Protein AF-F7RSF2-F1 (afdb_monomer_lite)

Radius of gyration: 16.85 Å; chains: 1; bounding box: 46×24×52 Å

pLDDT: mean 91.64, std 10.74, range [46.22, 98.56]

Foldseek 3Di:
DDDADAADDDDPVRVVVLVVVCVVVVAPDWDWDWDQDPVGIDTDDTGNDDDCPRVCVRHVDDPPVVVVVVVVVVVVVVVVPDPPPD

Structure (mmCIF, N/CA/C/O backbone):
data_AF-F7RSF2-F1
#
_entry.id   AF-F7RSF2-F1
#
loop_
_atom_site.group_PDB
_atom_site.id
_atom_site.type_symbol
_atom_site.label_atom_id
_atom_site.label_alt_id
_atom_site.label_comp_id
_atom_site.label_asym_id
_atom_site.lab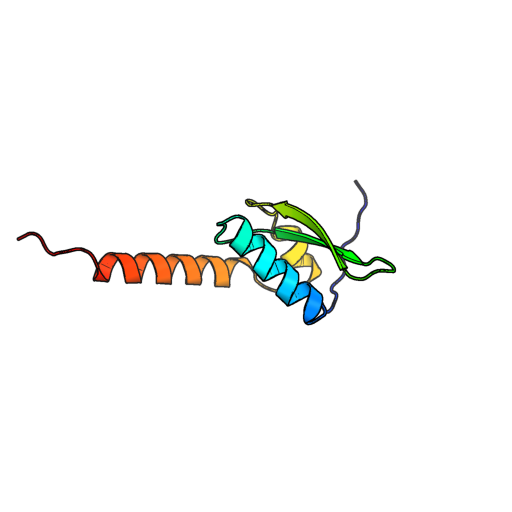el_entity_id
_atom_site.label_seq_id
_atom_site.pdbx_PDB_ins_code
_atom_site.Cartn_x
_atom_site.Cartn_y
_atom_site.Cartn_z
_atom_site.occupancy
_atom_site.B_iso_or_equiv
_atom_site.auth_seq_id
_atom_site.auth_comp_id
_atom_site.auth_asym_id
_atom_site.auth_atom_id
_atom_site.pdbx_PDB_model_num
ATOM 1 N N . MET A 1 1 ? 20.490 -8.584 0.439 1.00 46.22 1 MET A N 1
ATOM 2 C CA . MET A 1 1 ? 19.395 -8.276 -0.511 1.00 46.22 1 MET A CA 1
ATOM 3 C C . MET A 1 1 ? 19.840 -7.133 -1.416 1.00 46.22 1 MET A C 1
ATOM 5 O O . MET A 1 1 ? 20.699 -6.378 -0.986 1.00 46.22 1 MET A O 1
ATOM 9 N N . GLY A 1 2 ? 19.327 -7.049 -2.650 1.00 82.06 2 GLY A N 1
ATOM 10 C CA . GLY A 1 2 ? 19.811 -6.120 -3.689 1.00 82.06 2 GLY A CA 1
ATOM 11 C C . GLY A 1 2 ? 18.736 -5.674 -4.688 1.00 82.06 2 GLY A C 1
ATOM 12 O O . GLY A 1 2 ? 19.047 -5.427 -5.846 1.00 82.06 2 GLY A O 1
ATOM 13 N N . GLY A 1 3 ? 17.469 -5.634 -4.268 1.00 86.19 3 GLY A N 1
ATOM 14 C CA . GLY A 1 3 ? 16.403 -5.046 -5.082 1.00 86.19 3 GLY A CA 1
ATOM 15 C C . GLY A 1 3 ? 16.488 -3.518 -5.070 1.00 86.19 3 GLY A C 1
ATOM 16 O O . GLY A 1 3 ? 16.778 -2.934 -4.027 1.00 86.19 3 GLY A O 1
ATOM 17 N N . CYS A 1 4 ? 16.216 -2.882 -6.210 1.00 89.31 4 CYS A N 1
ATOM 18 C CA . CYS A 1 4 ? 16.078 -1.431 -6.329 1.00 89.31 4 CYS A CA 1
ATOM 19 C C . CYS A 1 4 ? 14.621 -1.073 -6.626 1.00 89.31 4 CYS A C 1
ATOM 21 O O . CYS A 1 4 ? 13.984 -1.710 -7.464 1.00 89.31 4 CYS A O 1
ATOM 23 N N . GLY A 1 5 ? 14.107 -0.054 -5.940 1.00 91.94 5 GLY A N 1
ATOM 24 C CA . GLY A 1 5 ? 12.807 0.536 -6.235 1.00 91.94 5 GLY A CA 1
ATOM 25 C C . GLY A 1 5 ? 12.934 1.649 -7.271 1.00 91.94 5 GLY A C 1
ATO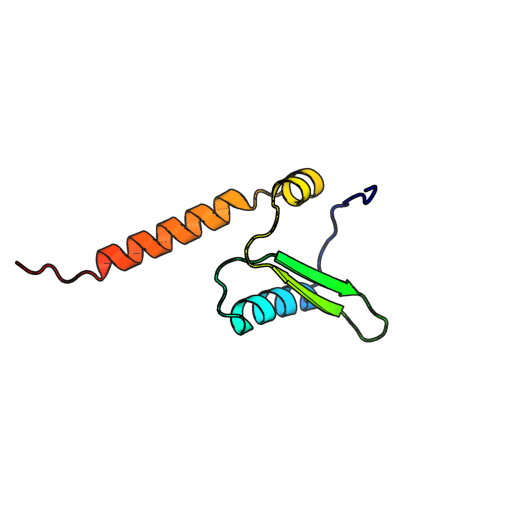M 26 O O . GLY A 1 5 ? 13.897 2.413 -7.255 1.00 91.94 5 GLY A O 1
ATOM 27 N N . GLU A 1 6 ? 11.932 1.776 -8.134 1.00 94.81 6 GLU A N 1
ATOM 28 C CA . GLU A 1 6 ? 11.762 2.938 -9.003 1.00 94.81 6 GLU A CA 1
ATOM 29 C C . GLU A 1 6 ? 10.316 3.440 -8.964 1.00 94.81 6 GLU A C 1
ATOM 31 O O . GLU A 1 6 ? 9.366 2.688 -8.719 1.00 94.81 6 GLU A O 1
ATOM 36 N N . LYS A 1 7 ? 10.133 4.739 -9.203 1.00 96.12 7 LYS A N 1
ATOM 37 C CA . LYS A 1 7 ? 8.804 5.342 -9.257 1.00 96.12 7 LYS A CA 1
ATOM 38 C C . LYS A 1 7 ? 8.115 4.962 -10.563 1.00 96.12 7 LYS A C 1
ATOM 40 O O . LYS A 1 7 ? 8.524 5.397 -11.635 1.00 96.12 7 LYS A O 1
ATOM 45 N N . ILE A 1 8 ? 6.999 4.248 -10.461 1.00 95.31 8 ILE A N 1
ATOM 46 C CA . ILE A 1 8 ? 6.150 3.917 -11.608 1.00 95.31 8 ILE A CA 1
ATOM 47 C C . ILE A 1 8 ? 4.783 4.596 -11.521 1.00 95.31 8 ILE A C 1
ATOM 49 O O . ILE A 1 8 ? 4.279 4.924 -10.446 1.00 95.31 8 ILE A O 1
ATOM 53 N N . LYS A 1 9 ? 4.134 4.755 -12.676 1.00 96.06 9 LYS A N 1
ATOM 54 C CA . LYS A 1 9 ? 2.709 5.083 -12.745 1.00 96.06 9 LYS A CA 1
ATOM 55 C C . LYS A 1 9 ? 1.903 3.787 -12.817 1.00 96.06 9 LYS A C 1
ATOM 57 O O . LYS A 1 9 ? 2.038 3.026 -13.774 1.00 96.06 9 LYS A O 1
ATOM 62 N N . ILE A 1 10 ? 1.056 3.552 -11.818 1.00 97.12 10 ILE A N 1
ATOM 63 C CA . ILE A 1 10 ? 0.116 2.424 -11.837 1.00 97.12 10 ILE A CA 1
ATOM 64 C C . ILE A 1 10 ? -1.058 2.704 -12.777 1.00 97.12 10 ILE A C 1
ATOM 66 O O . ILE A 1 10 ? -1.487 3.853 -12.948 1.00 97.12 10 ILE A O 1
ATOM 70 N N . THR A 1 11 ? -1.595 1.646 -13.370 1.00 98.19 11 THR A N 1
ATOM 71 C CA . THR A 1 11 ? -2.776 1.718 -14.232 1.00 98.19 11 THR A CA 1
ATOM 72 C C . THR A 1 11 ? -4.062 1.881 -13.406 1.00 98.19 11 THR A C 1
ATOM 74 O O . THR A 1 11 ? -4.086 1.590 -12.203 1.00 98.19 11 THR A O 1
ATOM 77 N N . PRO A 1 12 ? -5.171 2.336 -14.020 1.00 98.31 12 PRO A N 1
ATOM 78 C CA . PRO A 1 12 ? -6.474 2.349 -13.356 1.00 98.31 12 PRO A CA 1
ATOM 79 C C . PRO A 1 12 ? -6.937 0.958 -12.893 1.00 98.31 12 PRO A C 1
ATOM 81 O O . PRO A 1 12 ? -7.574 0.847 -11.845 1.00 98.31 12 PRO A O 1
ATOM 84 N N . GLU A 1 13 ? -6.597 -0.091 -13.646 1.00 97.94 13 GLU A N 1
ATOM 85 C CA . GLU A 1 13 ? -6.925 -1.481 -13.317 1.00 97.94 13 GLU A CA 1
ATOM 86 C C . GLU A 1 13 ? -6.189 -1.944 -12.056 1.00 97.94 13 GLU A C 1
ATOM 88 O O . GLU A 1 13 ? -6.832 -2.369 -11.098 1.00 97.94 13 GLU A O 1
ATOM 93 N N . GLU A 1 14 ? -4.868 -1.747 -11.997 1.00 98.56 14 GLU A N 1
ATOM 94 C CA . GLU A 1 14 ? -4.041 -2.069 -10.824 1.00 98.56 14 GLU A CA 1
ATOM 95 C C . GLU A 1 14 ? -4.535 -1.351 -9.568 1.00 98.56 14 GLU A C 1
ATOM 97 O O . GLU A 1 14 ? -4.669 -1.956 -8.505 1.00 98.56 14 GLU A O 1
ATOM 102 N N . ARG A 1 15 ? -4.886 -0.064 -9.696 1.00 98.31 15 ARG A N 1
ATOM 103 C CA . ARG A 1 15 ? -5.454 0.717 -8.592 1.00 98.31 15 ARG A CA 1
ATOM 104 C C . ARG A 1 15 ? -6.770 0.121 -8.097 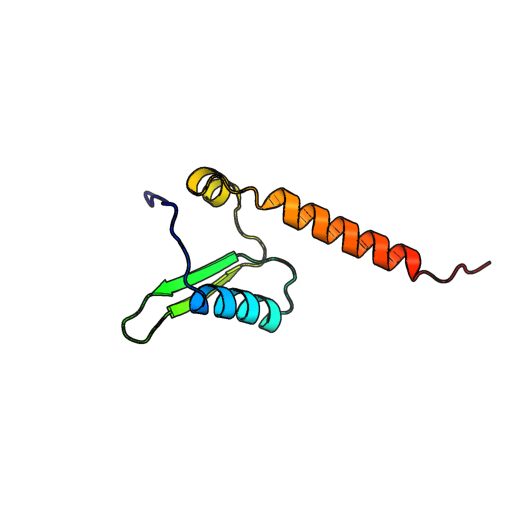1.00 98.31 15 ARG A C 1
ATOM 106 O O . ARG A 1 15 ? -6.961 -0.026 -6.891 1.00 98.31 15 ARG A O 1
ATOM 113 N N . LYS A 1 16 ? -7.691 -0.193 -9.014 1.00 98.31 16 LYS A N 1
ATOM 114 C CA . LYS A 1 16 ? -8.995 -0.778 -8.671 1.00 98.31 16 LYS A CA 1
ATOM 115 C C . LYS A 1 16 ? -8.816 -2.135 -7.990 1.00 98.31 16 LYS A C 1
ATOM 117 O O . LYS A 1 16 ? -9.491 -2.400 -6.997 1.00 98.31 16 LYS A O 1
ATOM 122 N N . MET A 1 17 ? -7.897 -2.954 -8.495 1.00 98.25 17 MET A N 1
ATOM 123 C CA . MET A 1 17 ? -7.567 -4.260 -7.928 1.00 98.25 17 MET A CA 1
ATOM 124 C C . MET A 1 17 ? -6.987 -4.154 -6.522 1.00 98.25 17 MET A C 1
ATOM 126 O O . MET A 1 17 ? -7.487 -4.831 -5.628 1.00 98.25 17 MET A O 1
ATOM 130 N N . ALA A 1 18 ? -6.010 -3.269 -6.298 1.00 98.25 18 ALA A N 1
ATOM 131 C CA . ALA A 1 18 ? -5.425 -3.061 -4.975 1.00 98.25 18 ALA A CA 1
ATOM 132 C C . ALA A 1 18 ? -6.494 -2.674 -3.943 1.00 98.25 18 ALA A C 1
ATOM 134 O O . ALA A 1 18 ? -6.620 -3.314 -2.903 1.00 98.25 18 ALA A O 1
ATOM 135 N N . VAL A 1 19 ? -7.341 -1.689 -4.262 1.00 98.12 19 VAL A N 1
ATOM 136 C CA . VAL A 1 19 ? -8.418 -1.250 -3.356 1.00 98.12 19 VAL A CA 1
ATOM 137 C C . VAL A 1 19 ? -9.429 -2.369 -3.088 1.00 98.12 19 VAL A C 1
ATOM 139 O O . VAL A 1 19 ? -9.893 -2.517 -1.957 1.00 98.12 19 VAL A O 1
ATOM 142 N N . ALA A 1 20 ? -9.789 -3.157 -4.105 1.00 98.25 20 ALA A N 1
ATOM 143 C CA . ALA A 1 20 ? -10.707 -4.282 -3.939 1.00 98.25 20 ALA A CA 1
ATOM 144 C C . ALA A 1 20 ? -10.117 -5.380 -3.041 1.00 98.25 20 ALA A C 1
ATOM 146 O O . ALA A 1 20 ? -10.833 -5.904 -2.192 1.00 98.25 20 ALA A O 1
ATOM 147 N N . ALA A 1 21 ? -8.822 -5.678 -3.181 1.00 98.44 21 ALA A N 1
ATOM 148 C CA . ALA A 1 21 ? -8.125 -6.672 -2.370 1.00 98.44 21 ALA A CA 1
ATOM 149 C C . ALA A 1 21 ? -8.128 -6.295 -0.883 1.00 98.44 21 ALA A C 1
ATOM 151 O O . ALA A 1 21 ? -8.548 -7.085 -0.043 1.00 98.44 21 ALA A O 1
ATOM 152 N N . VAL A 1 22 ? -7.751 -5.052 -0.565 1.00 98.12 22 VAL A N 1
ATOM 153 C CA . VAL A 1 22 ? -7.739 -4.543 0.817 1.00 98.12 22 VAL A CA 1
ATOM 154 C C . VAL A 1 22 ? -9.134 -4.609 1.447 1.00 98.12 22 VAL A C 1
ATOM 156 O O . VAL A 1 22 ? -9.282 -5.080 2.575 1.00 98.12 22 VAL A O 1
ATOM 159 N N . LYS A 1 23 ? -10.174 -4.226 0.692 1.00 97.44 23 LYS A N 1
ATOM 160 C CA . LYS A 1 23 ? -11.573 -4.327 1.140 1.00 97.44 23 LYS A CA 1
ATOM 161 C C . LYS A 1 23 ? -12.020 -5.770 1.361 1.00 97.44 23 LYS A C 1
ATOM 163 O O . LYS A 1 23 ? -12.680 -6.040 2.359 1.00 97.44 23 LYS A O 1
ATOM 168 N N . ALA A 1 24 ? -11.673 -6.683 0.454 1.00 97.94 24 ALA A N 1
ATOM 169 C CA . ALA A 1 24 ? -12.019 -8.099 0.571 1.00 97.94 24 ALA A CA 1
ATOM 170 C C . ALA A 1 24 ? -11.388 -8.749 1.813 1.00 97.94 24 ALA A C 1
ATOM 172 O O . ALA A 1 24 ? -11.996 -9.627 2.417 1.00 97.94 24 ALA A O 1
ATOM 173 N N . MET A 1 25 ? -10.212 -8.268 2.228 1.00 97.25 25 MET A N 1
ATOM 174 C CA . MET A 1 25 ? -9.525 -8.707 3.447 1.00 97.25 25 MET A CA 1
ATOM 175 C C . MET A 1 25 ? -10.036 -8.025 4.728 1.00 97.25 25 MET A C 1
ATOM 177 O O . MET A 1 25 ? -9.550 -8.330 5.813 1.00 97.25 25 MET A O 1
ATOM 181 N N . GLY A 1 26 ? -10.988 -7.088 4.633 1.00 96.56 26 GLY A N 1
ATOM 182 C CA . GLY A 1 26 ? -11.482 -6.330 5.788 1.00 96.56 26 GLY A CA 1
ATOM 183 C C . GLY A 1 26 ? -10.435 -5.400 6.413 1.00 96.56 26 GLY A C 1
ATOM 184 O O . GLY A 1 26 ? -10.571 -5.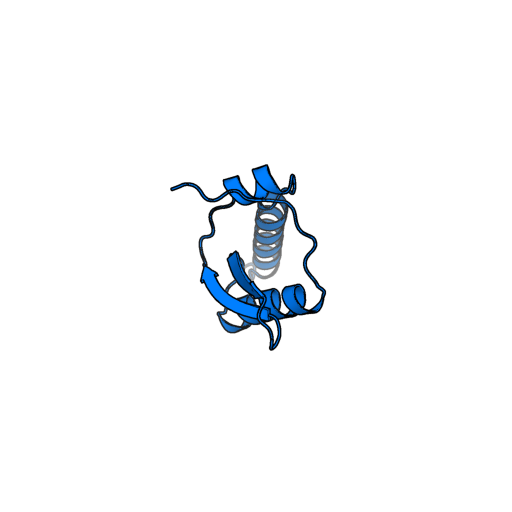009 7.572 1.00 96.56 26 GLY A O 1
ATOM 185 N N . LEU A 1 27 ? -9.386 -5.052 5.664 1.00 95.94 27 LEU A N 1
ATOM 186 C CA . LEU A 1 27 ? -8.308 -4.188 6.130 1.00 95.94 27 LEU A CA 1
ATOM 187 C C . LEU A 1 27 ? -8.629 -2.721 5.836 1.00 95.94 27 LEU A C 1
ATOM 189 O O . LEU A 1 27 ? -9.310 -2.381 4.869 1.00 95.94 27 LEU A O 1
ATOM 193 N N . VAL A 1 28 ? -8.112 -1.838 6.687 1.00 92.00 28 VAL A N 1
ATOM 194 C CA . VAL A 1 28 ? -8.240 -0.382 6.523 1.00 92.00 28 VAL A CA 1
ATOM 195 C C . VAL A 1 28 ? -7.040 0.189 5.765 1.00 92.00 28 VAL A C 1
ATOM 197 O O . VAL A 1 28 ? -7.197 1.071 4.926 1.00 92.00 28 VAL A O 1
ATOM 200 N N . VAL A 1 29 ? -5.848 -0.343 6.044 1.00 93.81 29 VAL A N 1
ATOM 201 C CA . VAL A 1 29 ? -4.575 0.010 5.410 1.00 93.81 29 VAL A CA 1
ATOM 202 C C . VAL A 1 29 ? -3.809 -1.284 5.154 1.00 93.81 29 VAL A C 1
ATOM 204 O O . VAL A 1 29 ? -3.793 -2.162 6.016 1.00 93.81 29 VAL A O 1
ATOM 207 N N . ALA A 1 30 ? -3.208 -1.409 3.972 1.00 96.94 30 ALA A N 1
ATOM 208 C CA . ALA A 1 30 ? -2.355 -2.534 3.608 1.00 96.94 30 ALA A CA 1
ATOM 209 C C . ALA A 1 30 ? -1.450 -2.170 2.420 1.00 96.94 30 ALA A C 1
ATOM 211 O O . ALA A 1 30 ? -1.802 -1.308 1.611 1.00 96.94 30 ALA A O 1
ATOM 212 N N . GLY A 1 31 ? -0.318 -2.860 2.296 1.00 96.88 31 GLY A N 1
ATOM 213 C CA . GLY A 1 31 ? 0.455 -2.934 1.056 1.00 96.88 31 GLY A CA 1
ATOM 214 C C . GLY A 1 31 ? -0.110 -4.032 0.159 1.00 96.88 31 GLY A C 1
ATOM 215 O O . GLY A 1 31 ? -0.561 -5.060 0.663 1.00 96.88 31 GLY A O 1
ATOM 216 N N . VAL A 1 32 ? -0.118 -3.812 -1.155 1.00 98.06 32 VAL A N 1
ATOM 217 C CA . VAL A 1 32 ? -0.574 -4.814 -2.127 1.00 98.06 32 VAL A CA 1
ATOM 218 C C . VAL A 1 32 ? 0.487 -4.997 -3.191 1.00 98.06 32 VAL A C 1
ATOM 220 O O . VAL A 1 32 ? 0.787 -4.061 -3.935 1.00 98.06 32 VAL A O 1
ATOM 223 N N . ASP A 1 33 ? 0.975 -6.223 -3.302 1.00 97.38 33 ASP A N 1
ATOM 224 C CA . ASP A 1 33 ? 1.976 -6.580 -4.293 1.00 97.38 33 ASP A CA 1
ATOM 225 C C . ASP A 1 33 ? 1.285 -7.065 -5.560 1.00 97.38 33 ASP A C 1
ATOM 227 O O . ASP A 1 33 ? 0.441 -7.967 -5.533 1.00 97.38 33 ASP A O 1
ATOM 231 N N . ILE A 1 34 ? 1.637 -6.445 -6.686 1.00 98.12 34 ILE A N 1
ATOM 232 C CA . ILE A 1 34 ? 1.050 -6.738 -7.991 1.00 98.12 34 ILE A CA 1
ATOM 233 C C . ILE A 1 34 ? 2.144 -7.175 -8.957 1.00 98.12 34 ILE A C 1
ATOM 235 O O . ILE A 1 34 ? 3.127 -6.468 -9.171 1.00 98.12 34 ILE A O 1
ATOM 239 N N . LEU A 1 35 ? 1.916 -8.311 -9.610 1.00 97.56 35 LEU A N 1
ATOM 240 C CA . LEU A 1 35 ? 2.717 -8.794 -10.723 1.00 97.56 35 LEU A CA 1
ATOM 241 C C . LEU A 1 35 ? 1.993 -8.544 -12.044 1.00 97.56 35 LEU A C 1
ATOM 243 O O . LEU A 1 35 ? 0.887 -9.037 -12.267 1.00 97.56 35 LEU A O 1
ATOM 247 N N . ARG A 1 36 ? 2.638 -7.828 -12.964 1.00 97.25 36 ARG A N 1
ATOM 248 C CA . ARG A 1 36 ? 2.161 -7.706 -14.347 1.00 97.25 36 ARG A CA 1
ATOM 249 C C . ARG A 1 36 ? 2.462 -8.999 -15.100 1.00 97.25 36 ARG A C 1
ATOM 251 O O . ARG A 1 36 ? 3.615 -9.407 -15.187 1.00 97.25 36 ARG A O 1
ATOM 258 N N . SER A 1 37 ? 1.432 -9.634 -15.653 1.00 96.81 37 SER A N 1
ATOM 259 C CA . SER A 1 37 ? 1.563 -10.863 -16.443 1.00 96.81 37 SER A CA 1
ATOM 260 C C . SER A 1 37 ? 0.951 -10.703 -17.838 1.00 96.81 37 SER A C 1
ATOM 262 O O . SER A 1 37 ? 0.202 -9.762 -18.092 1.00 96.81 37 SER A O 1
ATOM 264 N N . HIS A 1 38 ? 1.207 -11.662 -18.734 1.00 96.25 38 HIS A N 1
ATOM 265 C CA . HIS A 1 38 ? 0.633 -11.692 -20.089 1.00 96.25 38 HIS A CA 1
ATOM 266 C C . HIS A 1 38 ? -0.902 -11.696 -20.115 1.00 96.25 38 HIS A C 1
ATOM 268 O O . HIS A 1 38 ? -1.504 -11.285 -21.101 1.00 96.25 38 HIS A O 1
ATOM 274 N N . ARG A 1 39 ? -1.540 -12.161 -19.037 1.00 95.88 39 ARG A N 1
ATOM 275 C CA . ARG A 1 39 ? -3.002 -12.221 -18.900 1.00 95.88 39 ARG A CA 1
ATOM 276 C C . ARG A 1 39 ? -3.579 -11.077 -18.059 1.00 95.88 39 ARG A C 1
ATOM 278 O O . ARG A 1 39 ? -4.714 -11.179 -17.610 1.00 95.88 39 ARG A O 1
ATOM 285 N N . GLY A 1 40 ? -2.788 -10.033 -17.813 1.00 96.44 40 GLY A N 1
ATOM 286 C CA . GLY A 1 40 ? -3.151 -8.900 -16.966 1.00 96.44 40 GLY A CA 1
ATOM 287 C C . GLY A 1 40 ? -2.455 -8.900 -15.597 1.00 96.44 40 GLY A C 1
ATOM 288 O O . GLY A 1 40 ? -1.665 -9.805 -15.291 1.00 96.44 40 GLY A O 1
ATOM 289 N N . PRO A 1 41 ? -2.692 -7.859 -14.782 1.00 98.00 41 PRO A N 1
ATOM 290 C CA . PRO A 1 41 ? -2.155 -7.750 -13.426 1.00 98.00 41 PRO A CA 1
ATOM 291 C C . PRO A 1 41 ? -2.684 -8.861 -12.509 1.00 98.00 41 PRO A C 1
ATOM 293 O O . PRO A 1 41 ? -3.839 -9.268 -12.597 1.00 98.00 41 PRO A O 1
ATOM 296 N N . LEU A 1 42 ? -1.832 -9.349 -11.609 1.00 98.00 42 LEU A N 1
ATOM 297 C CA . LEU A 1 42 ? -2.135 -10.395 -10.632 1.00 98.00 42 LEU A CA 1
ATOM 298 C C . LEU A 1 42 ? -1.720 -9.917 -9.241 1.00 98.00 42 LEU A C 1
ATOM 300 O O . LEU A 1 42 ? -0.619 -9.400 -9.082 1.00 98.00 42 LEU A O 1
ATOM 304 N N . ILE A 1 43 ? -2.573 -10.109 -8.237 1.00 98.00 43 ILE A N 1
ATOM 305 C CA . ILE A 1 43 ? -2.214 -9.841 -6.837 1.00 98.00 43 ILE A CA 1
ATOM 306 C C . ILE A 1 43 ? -1.385 -11.015 -6.315 1.00 98.00 43 ILE A C 1
ATOM 308 O O . ILE A 1 43 ? -1.781 -12.168 -6.488 1.00 98.00 43 ILE A O 1
ATOM 312 N N . LEU A 1 44 ? -0.250 -10.711 -5.689 1.00 97.62 44 LEU A N 1
ATOM 313 C CA . LEU A 1 44 ? 0.634 -11.691 -5.060 1.00 97.62 44 LEU A CA 1
ATOM 314 C C . LEU A 1 44 ? 0.427 -11.750 -3.547 1.00 97.62 44 LEU A C 1
ATOM 316 O O . LEU A 1 44 ? 0.259 -12.831 -2.989 1.00 97.62 44 LEU A O 1
ATOM 320 N N . GLU A 1 45 ? 0.414 -10.587 -2.901 1.00 97.44 45 GLU A N 1
ATOM 321 C CA . GLU A 1 45 ? 0.338 -10.452 -1.448 1.00 97.44 45 GLU A CA 1
ATOM 322 C C . GLU A 1 45 ? -0.538 -9.254 -1.067 1.00 97.44 45 GLU A C 1
ATOM 324 O O . GLU A 1 45 ? -0.597 -8.246 -1.777 1.00 97.44 45 GLU A O 1
ATOM 329 N N . VAL A 1 46 ? -1.213 -9.372 0.079 1.00 98.00 46 VAL A N 1
ATOM 330 C CA . VAL A 1 46 ? -1.832 -8.251 0.789 1.00 98.00 46 VAL A CA 1
ATOM 331 C C . VAL A 1 46 ? -1.261 -8.227 2.204 1.00 98.00 46 VAL A C 1
ATOM 333 O O . VAL A 1 46 ? -1.572 -9.099 3.014 1.00 98.00 46 VAL A O 1
ATOM 336 N N . ASN A 1 47 ? -0.437 -7.226 2.500 1.00 97.00 47 ASN A N 1
ATOM 337 C CA . ASN A 1 47 ? 0.279 -7.108 3.764 1.00 97.00 47 ASN A CA 1
ATOM 338 C C . ASN A 1 47 ? -0.375 -6.050 4.662 1.00 97.00 47 ASN A C 1
ATOM 340 O O . ASN A 1 47 ? -0.403 -4.871 4.314 1.00 97.00 47 ASN A O 1
ATOM 344 N N . SER A 1 48 ? -0.878 -6.447 5.834 1.00 95.25 48 SER A N 1
ATOM 345 C CA . SER A 1 48 ? -1.534 -5.540 6.791 1.00 95.25 48 SER A CA 1
ATOM 346 C C . SER A 1 48 ? -0.581 -4.586 7.522 1.00 95.25 48 SER A C 1
ATOM 348 O O . SER A 1 48 ? -1.043 -3.641 8.156 1.00 95.25 48 SER A O 1
ATOM 350 N N . ALA A 1 49 ? 0.729 -4.832 7.468 1.00 92.75 49 ALA A N 1
ATOM 351 C CA . ALA A 1 49 ? 1.763 -4.023 8.109 1.00 92.75 49 ALA A CA 1
ATOM 352 C C . ALA A 1 49 ? 2.924 -3.759 7.128 1.00 92.75 49 ALA A C 1
ATOM 354 O O . ALA A 1 49 ? 4.033 -4.263 7.325 1.00 92.75 49 ALA A O 1
ATOM 355 N N . PRO A 1 50 ? 2.681 -3.002 6.041 1.00 93.31 50 PRO A N 1
ATOM 356 C CA . PRO A 1 50 ? 3.696 -2.760 5.027 1.00 93.31 50 PRO A CA 1
ATOM 357 C C . PRO A 1 50 ? 4.809 -1.847 5.556 1.00 93.31 50 PRO A C 1
ATOM 359 O O . PRO A 1 50 ? 4.556 -0.888 6.288 1.00 93.31 50 PRO A O 1
ATOM 362 N N . GLY A 1 51 ? 6.043 -2.100 5.121 1.00 91.50 51 GLY A N 1
ATOM 363 C CA . GLY A 1 51 ? 7.128 -1.134 5.275 1.00 91.50 51 GLY A CA 1
ATOM 364 C C . GLY A 1 51 ? 6.896 0.074 4.364 1.00 91.50 51 GLY A C 1
ATOM 365 O O . GLY A 1 51 ? 6.679 -0.090 3.166 1.00 91.50 51 GLY A O 1
ATOM 366 N N . ILE A 1 52 ? 6.942 1.284 4.924 1.00 92.06 52 ILE A N 1
ATOM 367 C CA . ILE A 1 52 ? 6.646 2.529 4.190 1.00 92.06 52 ILE A CA 1
ATOM 368 C C . ILE A 1 52 ? 7.898 3.301 3.764 1.00 92.06 52 ILE A C 1
ATOM 370 O O . ILE A 1 52 ? 7.885 3.927 2.709 1.00 92.06 52 ILE A O 1
ATOM 374 N N . GLU A 1 53 ? 8.999 3.193 4.513 1.00 92.62 53 GLU A N 1
ATOM 375 C CA . GLU A 1 53 ? 10.225 3.972 4.290 1.00 92.62 53 GLU A CA 1
ATOM 376 C C . GLU A 1 53 ? 10.747 3.844 2.851 1.00 92.62 53 GLU A C 1
ATOM 378 O O . GLU A 1 53 ? 10.971 4.845 2.172 1.00 92.62 53 GLU A O 1
ATOM 383 N N . GLY A 1 54 ? 10.873 2.613 2.347 1.00 92.38 54 GLY A N 1
ATOM 384 C CA . GLY A 1 54 ? 11.366 2.371 0.990 1.00 92.38 54 GLY A CA 1
ATOM 385 C C . GLY A 1 54 ? 10.446 2.935 -0.098 1.00 92.38 54 GLY A C 1
ATOM 386 O O . GLY A 1 54 ? 10.930 3.441 -1.111 1.00 92.38 54 GLY A O 1
ATOM 387 N N . ILE A 1 55 ? 9.125 2.894 0.109 1.00 92.81 55 ILE A N 1
ATOM 388 C CA . ILE A 1 55 ? 8.141 3.443 -0.837 1.00 92.81 55 ILE A CA 1
ATOM 389 C C . ILE A 1 55 ? 8.209 4.969 -0.840 1.00 92.81 55 ILE A C 1
ATOM 391 O O . ILE A 1 55 ? 8.241 5.571 -1.916 1.00 92.81 55 ILE A O 1
ATOM 395 N N . GLU A 1 56 ? 8.259 5.601 0.333 1.00 95.31 56 GLU A N 1
ATOM 396 C CA . GLU A 1 56 ? 8.338 7.059 0.448 1.00 95.31 56 GLU A CA 1
ATOM 397 C C . GLU A 1 56 ? 9.647 7.583 -0.162 1.00 95.31 56 GLU A C 1
ATOM 399 O O . GLU A 1 56 ? 9.607 8.489 -0.994 1.00 95.31 56 GLU A O 1
ATOM 404 N N . GLN A 1 57 ? 10.789 6.951 0.140 1.00 94.62 57 GLN A N 1
ATOM 405 C CA . GLN A 1 57 ? 12.091 7.306 -0.445 1.00 94.62 57 GLN A CA 1
ATOM 406 C C . GLN A 1 57 ? 12.109 7.146 -1.972 1.00 94.62 57 GLN A C 1
ATOM 408 O O . GLN A 1 57 ? 12.596 8.022 -2.684 1.00 94.62 57 GLN A O 1
ATOM 413 N N . THR A 1 58 ? 11.553 6.048 -2.490 1.00 96.00 58 THR A N 1
ATOM 414 C CA . THR A 1 58 ? 11.560 5.757 -3.934 1.00 96.00 58 THR A CA 1
ATOM 415 C C . THR A 1 58 ? 10.610 6.666 -4.716 1.00 96.00 58 THR A C 1
ATOM 417 O O . THR A 1 58 ? 10.905 7.082 -5.837 1.00 96.00 58 THR A O 1
ATOM 420 N N . THR A 1 59 ? 9.429 6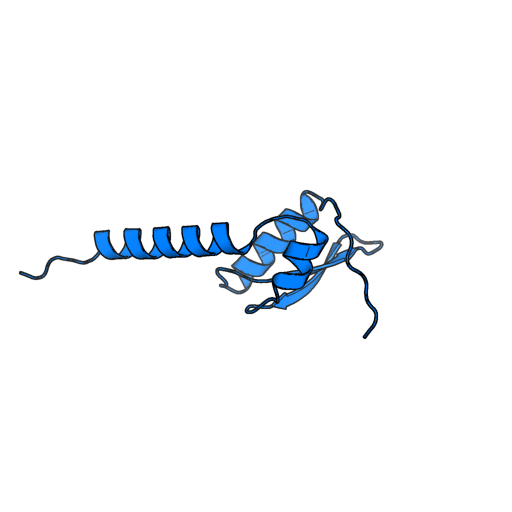.951 -4.166 1.00 95.69 59 THR A N 1
ATOM 421 C CA . THR A 1 59 ? 8.361 7.655 -4.896 1.00 95.69 59 THR A CA 1
ATOM 422 C C . THR A 1 59 ? 8.318 9.157 -4.620 1.00 95.69 59 THR A C 1
ATOM 424 O O . THR A 1 59 ? 7.759 9.906 -5.436 1.00 95.69 59 THR A O 1
ATOM 427 N N . GLY A 1 60 ? 8.886 9.597 -3.493 1.00 95.25 60 GLY A N 1
ATOM 428 C CA . GLY A 1 60 ? 8.753 10.953 -2.961 1.00 95.25 60 GLY A CA 1
ATOM 429 C C . GLY A 1 60 ? 7.324 11.299 -2.535 1.00 95.25 60 GLY A C 1
ATOM 430 O O . GLY A 1 60 ? 6.957 12.470 -2.545 1.00 95.25 60 GLY A O 1
ATOM 431 N N . ILE A 1 61 ? 6.484 10.296 -2.264 1.00 94.00 61 ILE A N 1
ATOM 432 C CA . ILE A 1 61 ? 5.083 10.471 -1.864 1.00 94.00 61 ILE A CA 1
ATOM 433 C C . ILE A 1 61 ? 4.965 10.119 -0.386 1.00 94.00 61 ILE A C 1
ATOM 435 O O . ILE A 1 61 ? 5.303 9.004 -0.008 1.00 94.00 61 ILE A O 1
ATOM 439 N N . SER A 1 62 ? 4.440 11.048 0.413 1.00 94.00 62 SER A N 1
ATOM 440 C CA . SER A 1 62 ? 4.065 10.810 1.809 1.00 94.00 62 SER A CA 1
ATOM 441 C C . SER A 1 62 ? 2.864 9.862 1.877 1.00 94.00 62 SER A C 1
ATOM 443 O O . SER A 1 62 ? 1.796 10.146 1.325 1.00 94.00 62 SER A O 1
ATOM 445 N N . VAL A 1 63 ? 3.048 8.712 2.523 1.00 92.31 63 VAL A N 1
ATOM 446 C CA . VAL A 1 63 ? 2.003 7.705 2.768 1.00 92.31 63 VAL A CA 1
ATOM 447 C C . VAL A 1 63 ? 1.492 7.816 4.204 1.00 92.31 63 VAL A C 1
ATOM 449 O O . VAL A 1 63 ? 0.313 7.573 4.466 1.00 92.31 63 VAL A O 1
ATOM 452 N N . THR A 1 64 ? 2.364 8.228 5.125 1.00 91.69 64 THR A N 1
ATOM 453 C CA . THR A 1 64 ? 2.058 8.339 6.555 1.00 91.69 64 THR A CA 1
ATOM 454 C C . THR A 1 64 ? 0.967 9.369 6.847 1.00 91.69 64 THR A C 1
ATOM 456 O O . THR A 1 64 ? 0.024 9.071 7.580 1.00 91.69 64 THR A O 1
ATOM 459 N N . GLU A 1 65 ? 1.056 10.562 6.254 1.00 92.62 65 GLU A N 1
ATOM 460 C CA . GLU A 1 65 ? 0.114 11.663 6.506 1.00 92.62 65 GLU A CA 1
ATOM 461 C C . GLU A 1 65 ? -1.344 11.272 6.190 1.00 92.62 65 GLU A C 1
ATOM 463 O O . GLU A 1 65 ? -2.175 11.346 7.100 1.00 92.62 65 GLU A O 1
ATOM 468 N N . PRO A 1 66 ? -1.685 10.748 4.989 1.00 93.81 66 PRO A N 1
ATOM 469 C CA . PR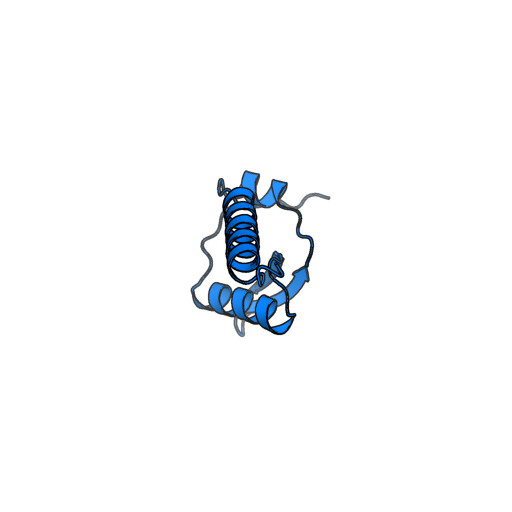O A 1 66 ? -3.046 10.289 4.705 1.00 93.81 66 PRO A CA 1
ATOM 470 C C . PRO A 1 66 ? -3.572 9.218 5.668 1.00 93.81 66 PRO A C 1
ATOM 472 O O . PRO A 1 66 ? -4.768 9.191 5.963 1.00 93.81 66 PRO A O 1
ATOM 475 N N . ILE A 1 67 ? -2.704 8.317 6.145 1.00 93.00 67 ILE A N 1
ATOM 476 C CA . ILE A 1 67 ? -3.089 7.264 7.094 1.00 93.00 67 ILE A CA 1
ATOM 477 C C . ILE A 1 67 ? -3.454 7.882 8.446 1.00 93.00 67 ILE A C 1
ATOM 479 O O . ILE A 1 67 ? -4.500 7.548 9.008 1.00 93.00 67 ILE A O 1
ATOM 483 N N . VAL A 1 68 ? -2.621 8.793 8.956 1.00 93.62 68 VAL A N 1
ATOM 484 C CA . VAL A 1 68 ? -2.877 9.491 10.222 1.00 93.62 68 VAL A CA 1
ATOM 485 C C . VAL A 1 68 ? -4.160 10.311 10.126 1.00 93.62 68 VAL A C 1
ATOM 487 O O . VAL A 1 68 ? -5.049 10.127 10.956 1.00 93.62 68 VAL A O 1
ATOM 490 N N . GLU A 1 69 ? -4.326 11.116 9.073 1.00 95.25 69 GLU A N 1
ATOM 491 C CA . GLU A 1 69 ? -5.553 11.893 8.855 1.00 95.25 69 GLU A CA 1
ATOM 492 C C . GLU A 1 69 ? -6.805 11.007 8.810 1.00 95.25 69 GLU A C 1
ATOM 494 O O . GLU A 1 69 ? -7.873 11.372 9.312 1.00 95.25 69 GLU A O 1
ATOM 499 N N . TYR A 1 70 ? -6.701 9.836 8.177 1.00 92.81 70 TYR A N 1
ATOM 500 C CA . TYR A 1 70 ? -7.801 8.883 8.121 1.00 92.81 70 TYR A CA 1
ATOM 501 C C . TYR A 1 70 ? -8.159 8.368 9.521 1.00 92.81 70 TYR A C 1
ATOM 503 O O . TYR A 1 70 ? -9.337 8.329 9.886 1.00 92.81 70 TYR A O 1
ATOM 511 N N . ILE A 1 71 ? -7.157 8.016 10.331 1.00 92.50 71 ILE A N 1
ATOM 512 C CA . ILE A 1 71 ? -7.356 7.570 11.716 1.00 92.50 71 ILE A CA 1
ATOM 513 C C . ILE A 1 71 ? -7.986 8.686 12.559 1.00 92.50 71 ILE A C 1
ATOM 515 O O . ILE A 1 71 ? -8.947 8.428 13.286 1.00 92.50 71 ILE A O 1
ATOM 519 N N . GLU A 1 72 ? -7.512 9.925 12.435 1.00 94.94 72 GLU A N 1
ATOM 520 C CA . GLU A 1 72 ? -8.072 11.083 13.141 1.00 94.94 72 GLU A CA 1
ATOM 521 C C . GLU A 1 72 ? -9.553 11.289 12.809 1.00 94.94 72 GLU A C 1
ATOM 523 O O . GLU A 1 72 ? -10.382 11.402 13.718 1.00 94.94 72 GLU A O 1
ATOM 528 N N . LYS A 1 73 ? -9.914 11.247 11.519 1.00 93.75 73 LYS A N 1
ATOM 529 C CA . LYS A 1 73 ? -11.310 11.341 11.055 1.00 93.75 73 LYS A CA 1
ATOM 530 C C . LYS A 1 73 ? -12.169 10.209 11.624 1.00 93.75 73 LYS A C 1
ATOM 532 O O . LYS A 1 73 ? -13.274 10.458 12.109 1.00 93.75 73 LYS A O 1
ATOM 537 N N . MET A 1 74 ? -11.652 8.980 11.631 1.00 91.50 74 MET A N 1
ATOM 538 C CA . MET A 1 74 ? -12.340 7.819 12.208 1.00 91.50 74 MET A CA 1
ATOM 539 C C . MET A 1 74 ? -12.576 7.972 13.717 1.00 91.50 74 MET A C 1
ATOM 541 O O . MET A 1 74 ? -13.652 7.638 14.219 1.00 91.50 74 MET A O 1
ATOM 545 N N . VAL A 1 75 ? -11.591 8.487 14.456 1.00 93.06 75 VAL A N 1
ATOM 546 C CA . VAL A 1 75 ? -11.704 8.726 15.902 1.00 93.06 75 VAL A CA 1
ATOM 547 C C . VAL A 1 75 ? -12.677 9.868 16.200 1.00 93.06 75 VAL A C 1
ATOM 549 O O . VAL A 1 75 ? -13.511 9.731 17.099 1.00 93.06 75 VAL A O 1
ATOM 552 N N . ALA A 1 76 ? -12.614 10.969 15.449 1.00 92.75 76 ALA A N 1
ATOM 553 C CA . ALA A 1 76 ? -13.522 12.103 15.601 1.00 92.75 76 ALA A CA 1
ATOM 554 C C . ALA A 1 76 ? -14.984 11.685 15.377 1.00 92.75 76 ALA A C 1
ATOM 556 O O . ALA A 1 76 ? -15.829 11.938 16.236 1.00 92.75 76 ALA A O 1
ATOM 557 N N . ALA A 1 77 ? -15.264 10.944 14.299 1.00 88.38 77 ALA A N 1
ATOM 558 C CA . ALA A 1 77 ? -16.605 10.438 14.001 1.00 88.38 77 ALA A CA 1
ATOM 559 C C . ALA A 1 77 ? -17.157 9.521 15.111 1.00 88.38 77 ALA A C 1
ATOM 561 O O . ALA A 1 77 ? -18.338 9.582 15.451 1.00 88.38 77 ALA A O 1
ATOM 562 N N . ARG A 1 78 ? -16.303 8.695 15.731 1.00 85.25 78 ARG A N 1
ATOM 563 C CA . ARG A 1 78 ? -16.700 7.848 16.870 1.00 85.25 78 ARG A CA 1
ATOM 564 C C . ARG A 1 78 ? -17.046 8.654 18.121 1.00 85.25 78 ARG A C 1
ATOM 566 O O . ARG A 1 78 ? -17.964 8.265 18.839 1.00 85.25 78 ARG A O 1
ATOM 573 N N . LYS A 1 79 ? -16.336 9.754 18.397 1.00 76.75 79 LYS A N 1
ATOM 574 C CA . LYS A 1 79 ? -16.637 10.631 19.544 1.00 76.75 79 LYS A CA 1
ATOM 575 C C . LYS A 1 79 ? -18.010 11.289 19.405 1.00 76.75 79 LYS A C 1
ATOM 577 O O . LYS A 1 79 ? -18.725 11.369 20.396 1.00 76.75 79 LYS A O 1
ATOM 582 N N . SER A 1 80 ? -18.398 11.684 18.193 1.00 72.69 80 SER A N 1
ATOM 583 C CA . SER A 1 80 ? -19.723 12.257 17.911 1.00 72.69 80 SER A CA 1
ATOM 584 C C . SER A 1 80 ? -20.878 11.270 18.124 1.00 72.69 80 SER A C 1
ATOM 586 O O . SER A 1 80 ? -21.981 11.695 18.444 1.00 72.69 80 SER A O 1
ATOM 588 N N . ASN A 1 81 ? -20.624 9.964 17.994 1.00 66.06 81 ASN A N 1
ATOM 589 C CA . ASN A 1 81 ? -21.627 8.904 18.155 1.00 66.06 81 ASN A CA 1
ATOM 590 C C . ASN A 1 81 ? -21.665 8.284 19.563 1.00 66.06 81 ASN A C 1
ATOM 592 O O . ASN A 1 81 ? -22.351 7.282 19.772 1.00 66.06 81 ASN A O 1
ATOM 596 N N . ARG A 1 82 ? -20.927 8.831 20.539 1.00 63.12 82 ARG A N 1
ATOM 597 C CA . ARG A 1 82 ? -21.034 8.374 21.929 1.00 63.12 82 ARG A CA 1
ATOM 598 C C . ARG A 1 82 ? -22.301 8.975 22.551 1.00 63.12 82 ARG A C 1
ATOM 600 O O . ARG A 1 82 ? -22.379 10.200 22.627 1.00 63.12 82 ARG A O 1
ATOM 607 N N . PRO A 1 83 ? -23.270 8.168 23.024 1.00 57.44 83 PRO A N 1
ATOM 608 C CA . PRO A 1 83 ? -24.364 8.712 23.813 1.00 57.44 83 PRO A CA 1
ATOM 609 C C . PRO A 1 83 ? -23.771 9.364 25.065 1.00 57.44 83 PRO A C 1
ATOM 611 O O . PRO A 1 83 ? -22.958 8.754 25.765 1.00 57.44 83 PRO A O 1
ATOM 614 N N . ILE A 1 84 ? -24.150 10.616 25.325 1.00 67.06 84 ILE A N 1
ATOM 615 C CA . ILE A 1 84 ? -23.912 11.248 26.620 1.00 67.06 84 ILE A CA 1
ATOM 616 C C . ILE A 1 84 ? -24.849 10.530 27.587 1.00 67.06 84 ILE A C 1
ATOM 618 O O . ILE A 1 84 ? -26.047 10.793 27.604 1.00 67.06 84 ILE A O 1
ATOM 622 N N . ILE A 1 85 ? -24.318 9.561 28.327 1.00 64.44 85 ILE A N 1
ATOM 623 C CA . ILE A 1 85 ? -25.018 9.005 29.479 1.00 64.44 85 ILE A CA 1
ATOM 624 C C . ILE A 1 85 ? -24.777 10.018 30.600 1.00 64.44 85 ILE A C 1
ATOM 626 O O . ILE A 1 85 ? -23.672 10.080 31.141 1.00 64.44 85 ILE A O 1
ATOM 630 N N . ALA A 1 86 ? -25.765 10.886 30.815 1.00 51.59 86 ALA A N 1
ATOM 631 C CA . ALA A 1 86 ? -25.876 11.732 31.998 1.00 51.59 86 ALA A CA 1
ATOM 632 C C . ALA A 1 86 ? -26.500 10.931 33.146 1.00 51.59 86 ALA A C 1
ATOM 634 O O . ALA A 1 86 ? -27.368 10.076 32.847 1.00 51.59 86 ALA A O 1
#

Sequence (86 aa):
MGGCGEKIKITPEERKMAVAAVKAMGLVVAGVDILRSHRGPLILEVNSAPGIEGIEQTTGISVTEPIVEYIEKMVAARKSNRPIIA

Secondary structure (DSSP, 8-state):
--------PPPHHHHHHHHHHHHHTT-SS-EEEEEEETTEEEEEEEESS---HHHHHHH---SHHHHHHHHHHHHHHHHHTS----